Protein AF-G0QF92-F1 (afdb_monomer)

pLDDT: mean 81.08, std 16.87, range [41.25, 97.38]

Foldseek 3Di:
DPDDPVVVVVVCVVCVVVVVVVVVVVVVCVVDDPLSVVLVVQLVVQVVPDDSVVSNVVSVVVSVPPPDDPPDPVVVVVVVVD

Structure (mmCIF, N/CA/C/O backbone):
data_AF-G0QF92-F1
#
_entry.id   AF-G0QF92-F1
#
loop_
_atom_site.group_PDB
_atom_site.id
_atom_site.type_symbol
_atom_site.label_atom_id
_atom_site.label_alt_id
_atom_site.label_comp_id
_atom_site.label_asym_id
_atom_site.label_entity_id
_atom_site.label_seq_id
_atom_site.pdbx_PDB_ins_code
_atom_site.Cartn_x
_atom_site.Cartn_y
_atom_site.Cartn_z
_atom_site.occupancy
_atom_site.B_iso_or_equiv
_atom_site.auth_seq_id
_atom_site.auth_comp_id
_atom_site.auth_asym_id
_atom_site.auth_atom_id
_atom_site.pdbx_PDB_model_num
ATOM 1 N N . MET A 1 1 ? -0.998 -13.980 20.268 1.00 50.38 1 MET A N 1
ATOM 2 C CA . MET A 1 1 ? -1.797 -12.970 20.990 1.00 50.38 1 MET A CA 1
ATOM 3 C C . MET A 1 1 ? -2.978 -12.605 20.109 1.00 50.38 1 MET A C 1
ATOM 5 O O . MET A 1 1 ? -2.771 -11.986 19.077 1.00 50.38 1 MET A O 1
ATOM 9 N N . VAL A 1 2 ? -4.184 -13.064 20.442 1.00 54.19 2 VAL A N 1
ATOM 10 C CA . VAL A 1 2 ? -5.407 -12.572 19.790 1.00 54.19 2 VAL A CA 1
ATOM 11 C C . VAL A 1 2 ? -5.814 -11.344 20.596 1.00 54.19 2 VAL A C 1
ATOM 13 O O . VAL A 1 2 ? -6.164 -11.492 21.762 1.00 54.19 2 VAL A O 1
ATOM 16 N N . GLY A 1 3 ? -5.640 -10.145 20.034 1.00 61.91 3 GLY A N 1
ATOM 17 C CA . GLY A 1 3 ? -6.017 -8.900 20.710 1.00 61.91 3 GLY A CA 1
ATOM 18 C C . GLY A 1 3 ? -7.497 -8.929 21.086 1.00 61.91 3 GLY A C 1
ATOM 19 O O . GLY A 1 3 ? -8.320 -9.414 20.302 1.00 61.91 3 GLY A O 1
ATOM 20 N N . ASN A 1 4 ? -7.832 -8.452 22.286 1.00 84.38 4 ASN A N 1
ATOM 21 C CA . ASN A 1 4 ? -9.218 -8.371 22.724 1.00 84.38 4 ASN A CA 1
ATOM 22 C C . ASN A 1 4 ? -9.992 -7.465 21.746 1.00 84.38 4 ASN A C 1
ATOM 24 O O . ASN A 1 4 ? -9.443 -6.503 21.204 1.00 84.38 4 ASN A O 1
ATOM 28 N N . LYS A 1 5 ? -11.266 -7.763 21.473 1.00 83.12 5 LYS A N 1
ATOM 29 C CA . LYS A 1 5 ? -12.078 -7.025 20.485 1.00 83.12 5 LYS A CA 1
ATOM 30 C C . LYS A 1 5 ? -12.134 -5.527 20.811 1.00 83.12 5 LYS A C 1
ATOM 32 O O . LYS A 1 5 ? -12.219 -4.688 19.914 1.00 83.12 5 LYS A O 1
ATOM 37 N N . GLU A 1 6 ? -12.074 -5.204 22.093 1.00 87.38 6 GLU A N 1
ATOM 38 C CA . GLU A 1 6 ? -12.025 -3.855 22.642 1.00 87.38 6 GLU A CA 1
ATOM 39 C C . GLU A 1 6 ? -10.700 -3.147 22.317 1.00 87.38 6 GLU A C 1
ATOM 41 O O . GLU A 1 6 ? -10.738 -1.991 21.893 1.00 87.38 6 GLU A O 1
ATOM 46 N N . ASP A 1 7 ? -9.567 -3.850 22.375 1.00 89.31 7 ASP A N 1
ATOM 47 C CA . ASP A 1 7 ? -8.242 -3.310 22.036 1.00 89.31 7 ASP A CA 1
ATOM 48 C C . ASP A 1 7 ? -8.156 -2.965 20.543 1.00 89.31 7 ASP A C 1
ATOM 50 O O . ASP A 1 7 ? -7.680 -1.897 20.163 1.00 89.31 7 ASP A O 1
ATOM 54 N N . ILE A 1 8 ? -8.700 -3.826 19.675 1.00 90.00 8 ILE A N 1
ATOM 55 C CA . ILE A 1 8 ? -8.737 -3.583 18.222 1.00 90.00 8 ILE A CA 1
ATOM 56 C C . ILE A 1 8 ? -9.588 -2.350 17.899 1.00 90.00 8 ILE A C 1
ATOM 58 O O . ILE A 1 8 ? -9.194 -1.519 17.080 1.00 90.00 8 ILE A O 1
ATOM 62 N N . LYS A 1 9 ? -10.755 -2.199 18.543 1.00 90.69 9 LYS A N 1
ATOM 63 C CA . LYS A 1 9 ? -11.606 -1.009 18.366 1.00 90.69 9 LYS A CA 1
ATOM 64 C C . LYS A 1 9 ? -10.889 0.258 18.820 1.00 90.69 9 LYS A C 1
ATOM 66 O O . LYS A 1 9 ? -11.059 1.300 18.189 1.00 90.69 9 LYS A O 1
ATOM 71 N N . GLN A 1 10 ? -10.136 0.178 19.912 1.00 93.38 10 GLN A N 1
ATOM 72 C CA . GLN A 1 10 ? -9.398 1.311 20.448 1.00 93.38 10 GLN A CA 1
ATOM 73 C C . GLN A 1 10 ? -8.258 1.717 19.506 1.00 93.38 10 GLN A C 1
ATOM 75 O O . GLN A 1 10 ? -8.222 2.867 19.072 1.00 93.38 10 GLN A O 1
ATOM 80 N N . HIS A 1 11 ? -7.441 0.763 19.054 1.00 92.81 11 HIS A N 1
ATOM 81 C CA . HIS A 1 11 ? -6.411 1.014 18.044 1.00 92.81 11 HIS A CA 1
ATOM 82 C C . HIS A 1 11 ? -6.983 1.532 16.723 1.00 92.81 11 HIS A C 1
ATOM 84 O O . HIS A 1 11 ? -6.396 2.418 16.101 1.00 92.81 11 HIS A O 1
ATOM 90 N N . PHE A 1 12 ? -8.144 1.032 16.291 1.00 90.69 12 PHE A N 1
ATOM 91 C CA . PHE A 1 12 ? -8.819 1.572 15.115 1.00 90.69 12 PHE A CA 1
ATOM 92 C C . PHE A 1 12 ? -9.212 3.036 15.320 1.00 90.69 12 PHE A C 1
ATOM 94 O O . PHE A 1 12 ? -8.984 3.841 14.428 1.00 90.69 12 PHE A O 1
ATOM 101 N N . LYS A 1 13 ? -9.781 3.403 16.477 1.00 94.19 13 LYS A N 1
ATOM 102 C CA . LYS A 1 13 ? -10.144 4.800 16.771 1.00 94.19 13 LYS A CA 1
ATOM 103 C C . LYS A 1 13 ? -8.923 5.717 16.762 1.00 94.19 13 LYS A C 1
ATOM 105 O O . LYS A 1 13 ? -9.001 6.799 16.190 1.00 94.19 13 LYS A O 1
ATOM 110 N N . GLU A 1 14 ? -7.821 5.275 17.362 1.00 96.88 14 GLU A N 1
ATOM 111 C CA . GLU A 1 14 ? -6.560 6.025 17.436 1.00 96.88 14 GLU A CA 1
ATOM 112 C C . GLU A 1 14 ? -5.950 6.265 16.052 1.00 96.88 14 GLU A C 1
ATOM 114 O O . GLU A 1 14 ? -5.513 7.373 15.752 1.00 96.88 14 GLU A O 1
ATOM 119 N N . ASN A 1 15 ? -5.998 5.258 15.177 1.00 96.25 15 ASN A N 1
ATOM 120 C CA . ASN A 1 15 ? -5.381 5.305 13.848 1.00 96.25 15 ASN A CA 1
ATOM 121 C C . ASN A 1 15 ? -6.388 5.574 12.722 1.00 96.25 15 ASN A C 1
ATOM 123 O O . ASN A 1 15 ? -6.051 5.476 11.542 1.00 96.25 15 ASN A O 1
ATOM 127 N N . ARG A 1 16 ? -7.637 5.915 13.061 1.00 95.25 16 ARG A N 1
ATOM 128 C CA . ARG A 1 16 ? -8.765 5.960 12.120 1.00 95.25 16 ARG A CA 1
ATOM 129 C C . ARG A 1 16 ? -8.456 6.792 10.884 1.00 95.25 16 ARG A C 1
ATOM 131 O O . ARG A 1 16 ? -8.689 6.343 9.770 1.00 95.25 16 ARG A O 1
ATOM 138 N N . LYS A 1 17 ? -7.905 7.987 11.099 1.00 96.69 17 LYS A N 1
ATOM 139 C CA . LYS A 1 17 ? -7.567 8.923 10.026 1.00 96.69 17 LYS A CA 1
ATOM 140 C C . LYS A 1 17 ? -6.520 8.343 9.075 1.00 96.69 17 LYS A C 1
ATOM 142 O O . LYS A 1 17 ? -6.660 8.470 7.867 1.00 96.69 17 LYS A O 1
ATOM 147 N N . GLU A 1 18 ? -5.481 7.708 9.611 1.00 96.75 18 GLU A N 1
ATOM 148 C CA . GLU A 1 18 ? -4.433 7.083 8.800 1.00 96.75 18 GLU A CA 1
ATOM 149 C C . GLU A 1 18 ? -4.992 5.918 7.976 1.00 96.75 18 GLU A C 1
ATOM 151 O O . GLU A 1 18 ? -4.736 5.826 6.776 1.00 96.75 18 GLU A O 1
ATOM 156 N N . ILE A 1 19 ? -5.823 5.079 8.597 1.00 95.94 19 ILE A N 1
ATOM 157 C CA . ILE A 1 19 ? -6.488 3.956 7.929 1.00 95.94 19 ILE A CA 1
ATOM 158 C C . ILE A 1 19 ? -7.411 4.460 6.812 1.00 95.94 19 ILE A C 1
ATOM 160 O O . ILE A 1 19 ? -7.347 3.957 5.692 1.00 95.94 19 ILE A O 1
ATOM 164 N N . GLU A 1 20 ? -8.253 5.458 7.090 1.00 97.00 20 GLU A N 1
ATOM 165 C CA . GLU A 1 20 ? -9.170 6.049 6.108 1.00 97.00 20 GLU A CA 1
ATOM 166 C C . GLU A 1 20 ? -8.409 6.686 4.935 1.00 97.00 20 GLU A C 1
ATOM 168 O O . GLU A 1 20 ? -8.772 6.448 3.783 1.00 97.00 20 GLU A O 1
ATOM 173 N N . ASN A 1 21 ? -7.309 7.399 5.203 1.00 97.38 21 ASN A N 1
ATOM 174 C CA . ASN A 1 21 ? -6.438 7.945 4.160 1.00 97.38 21 ASN A CA 1
ATOM 175 C C . ASN A 1 21 ? -5.846 6.836 3.280 1.00 97.38 21 ASN A C 1
ATOM 177 O O . ASN A 1 21 ? -5.878 6.933 2.055 1.00 97.38 21 ASN A O 1
ATOM 181 N N . ARG A 1 22 ? -5.344 5.753 3.885 1.00 95.88 22 ARG A N 1
ATOM 182 C CA . ARG A 1 22 ? -4.760 4.633 3.138 1.00 95.88 22 ARG A CA 1
ATOM 183 C C . ARG A 1 22 ? -5.795 3.902 2.284 1.00 95.88 22 ARG A C 1
ATOM 185 O O . ARG A 1 22 ? -5.491 3.482 1.171 1.00 95.88 22 ARG A O 1
ATOM 192 N N . LEU A 1 23 ? -7.025 3.770 2.779 1.00 96.56 23 LEU A N 1
ATOM 193 C CA . LEU A 1 23 ? -8.132 3.220 1.996 1.00 96.56 23 LEU A CA 1
ATOM 194 C C . LEU A 1 23 ? -8.459 4.099 0.787 1.00 96.56 23 LEU A C 1
ATOM 196 O O . LEU A 1 23 ? -8.734 3.562 -0.285 1.00 96.56 23 LEU A O 1
ATOM 200 N N . GLU A 1 24 ? -8.404 5.422 0.940 1.00 97.06 24 GLU A N 1
ATOM 201 C CA . GLU A 1 24 ? -8.602 6.341 -0.180 1.00 97.06 24 GLU A CA 1
ATOM 202 C C . GLU A 1 24 ? -7.479 6.224 -1.217 1.00 97.06 24 GLU A C 1
ATOM 204 O O . GLU A 1 24 ? -7.763 6.073 -2.403 1.00 97.06 24 GLU A O 1
ATOM 209 N N . GLU A 1 25 ? -6.216 6.136 -0.787 1.00 95.31 25 GLU A N 1
ATOM 210 C CA . GLU A 1 25 ? -5.078 5.897 -1.689 1.00 95.31 25 GLU A CA 1
ATOM 211 C C . GLU A 1 25 ? -5.269 4.635 -2.552 1.00 95.31 25 GLU A C 1
ATOM 213 O O . GLU A 1 25 ? -4.931 4.634 -3.741 1.00 95.31 25 GLU A O 1
ATOM 218 N N . PHE A 1 26 ? -5.833 3.563 -1.981 1.00 94.94 26 PHE A N 1
ATOM 219 C CA . PHE A 1 26 ? -6.142 2.337 -2.722 1.00 94.94 26 PHE A CA 1
ATOM 220 C C . PHE A 1 26 ? -7.318 2.500 -3.693 1.00 94.94 26 PHE A C 1
ATOM 222 O O . PHE A 1 26 ? -7.294 1.914 -4.780 1.00 94.94 26 PHE A O 1
ATOM 229 N N . ARG A 1 27 ? -8.334 3.303 -3.351 1.00 95.31 27 ARG A N 1
ATOM 230 C CA . ARG A 1 27 ? -9.431 3.631 -4.279 1.00 95.31 27 ARG A CA 1
ATOM 231 C C . ARG A 1 27 ? -8.910 4.424 -5.471 1.00 95.31 27 ARG A C 1
ATOM 233 O O . ARG A 1 27 ? -9.181 4.051 -6.609 1.00 95.31 27 ARG A O 1
ATOM 240 N N . GLU A 1 28 ? -8.092 5.442 -5.225 1.00 95.94 28 GLU A N 1
ATOM 241 C CA . GLU A 1 28 ? -7.452 6.235 -6.278 1.00 95.94 28 GLU A CA 1
ATOM 242 C C . GLU A 1 28 ? -6.515 5.392 -7.155 1.00 95.94 28 GLU A C 1
ATOM 244 O O . GLU A 1 28 ? -6.438 5.586 -8.371 1.00 95.94 28 GLU A O 1
ATOM 249 N N . LEU A 1 29 ? -5.805 4.422 -6.565 1.00 95.06 29 LEU A N 1
ATOM 250 C CA . LEU A 1 29 ? -4.924 3.516 -7.301 1.00 95.06 29 LEU A CA 1
ATOM 251 C C . LEU A 1 29 ? -5.685 2.738 -8.387 1.00 95.06 29 LEU A C 1
ATOM 253 O O . LEU A 1 29 ? -5.140 2.531 -9.479 1.00 95.06 29 LEU A O 1
ATOM 257 N N . ARG A 1 30 ? -6.939 2.350 -8.127 1.00 93.12 30 ARG A N 1
ATOM 258 C CA . ARG A 1 30 ? -7.783 1.623 -9.087 1.00 93.12 30 ARG A CA 1
ATOM 259 C C . ARG A 1 30 ? -7.989 2.400 -10.386 1.00 93.12 30 ARG A C 1
ATOM 261 O O . ARG A 1 30 ? -7.898 1.809 -11.461 1.00 93.12 30 ARG A O 1
ATOM 268 N N . GLU A 1 31 ? -8.178 3.709 -10.295 1.00 95.25 31 GLU A N 1
ATOM 269 C CA . GLU A 1 31 ? -8.398 4.590 -11.451 1.00 95.25 31 GLU A CA 1
ATOM 270 C C . GLU A 1 31 ? -7.091 5.181 -12.006 1.00 95.25 31 GLU A C 1
ATOM 272 O O . GLU A 1 31 ? -7.080 5.911 -12.994 1.00 95.25 31 GLU A O 1
ATOM 277 N N . SER A 1 32 ? -5.949 4.839 -11.406 1.00 94.06 32 SER A N 1
ATOM 278 C CA . SER A 1 32 ? -4.659 5.394 -11.803 1.00 94.06 32 SER A CA 1
ATOM 279 C C . SER A 1 32 ? -4.077 4.780 -13.095 1.00 94.06 32 SER A C 1
ATOM 281 O O . SER A 1 32 ? -4.461 3.673 -13.500 1.00 94.06 32 SER A O 1
ATOM 283 N N . PRO A 1 33 ? -3.105 5.458 -13.746 1.00 94.19 33 PRO A N 1
ATOM 284 C CA . PRO A 1 33 ? -2.431 4.939 -14.936 1.00 94.19 33 PRO A CA 1
ATOM 285 C C . PRO A 1 33 ? -1.712 3.603 -14.699 1.00 94.19 33 PRO A C 1
ATOM 287 O O . PRO A 1 33 ? -1.174 3.355 -13.617 1.00 94.19 33 PRO A O 1
ATOM 290 N N . ASN A 1 34 ? -1.589 2.784 -15.751 1.00 91.31 34 ASN A N 1
ATOM 291 C CA . ASN A 1 34 ? -0.954 1.457 -15.690 1.00 91.31 34 ASN A CA 1
ATOM 292 C C . ASN A 1 34 ? 0.449 1.469 -15.074 1.00 91.31 34 ASN A C 1
ATOM 294 O O . ASN A 1 34 ? 0.794 0.549 -14.343 1.00 91.31 34 ASN A O 1
ATOM 298 N N . LYS A 1 35 ? 1.239 2.529 -15.288 1.00 88.50 35 LYS A N 1
ATOM 299 C CA . LYS A 1 35 ? 2.564 2.673 -14.663 1.00 88.50 35 LYS A CA 1
ATOM 300 C C . LYS A 1 35 ? 2.498 2.670 -13.130 1.00 88.50 35 LYS A C 1
ATOM 302 O O . LYS A 1 35 ? 3.351 2.074 -12.481 1.00 88.50 35 LYS A O 1
ATOM 307 N N . ARG A 1 36 ? 1.494 3.324 -12.532 1.00 90.25 36 ARG A N 1
ATOM 308 C CA . ARG A 1 36 ? 1.310 3.343 -11.071 1.00 90.25 36 ARG A CA 1
ATOM 309 C C . ARG A 1 36 ? 0.829 1.980 -10.569 1.00 90.25 36 ARG A C 1
ATOM 311 O O . ARG A 1 36 ? 1.380 1.486 -9.593 1.00 90.25 36 ARG A O 1
ATOM 318 N N . LYS A 1 37 ? -0.104 1.343 -11.283 1.00 92.19 37 LYS A N 1
ATOM 319 C CA . LYS A 1 37 ? -0.571 -0.026 -10.993 1.00 92.19 37 LYS A CA 1
ATOM 320 C C . LYS A 1 37 ? 0.552 -1.062 -11.074 1.00 92.19 37 LYS A C 1
ATOM 322 O O . LYS A 1 37 ? 0.648 -1.927 -10.215 1.00 92.19 37 LYS A O 1
ATOM 327 N N . PHE A 1 38 ? 1.428 -0.947 -12.069 1.00 91.50 38 PHE A N 1
ATOM 328 C CA . PHE A 1 38 ? 2.587 -1.823 -12.224 1.00 91.50 38 PHE A CA 1
ATOM 329 C C . PHE A 1 38 ? 3.556 -1.696 -11.045 1.00 91.50 38 PHE A C 1
ATOM 331 O O . PHE A 1 38 ? 4.021 -2.703 -10.525 1.00 91.50 38 PHE A O 1
ATOM 338 N N . ASN A 1 39 ? 3.809 -0.476 -10.563 1.00 89.38 39 ASN A N 1
ATOM 339 C CA . ASN A 1 39 ? 4.633 -0.289 -9.368 1.00 89.38 39 ASN A CA 1
ATOM 340 C C . ASN A 1 39 ? 4.009 -0.931 -8.119 1.00 89.38 39 ASN A C 1
ATOM 342 O O . ASN A 1 39 ? 4.746 -1.494 -7.312 1.00 89.38 39 ASN A O 1
ATOM 346 N N . GLU A 1 40 ? 2.680 -0.886 -7.971 1.00 92.94 40 GLU A N 1
ATOM 347 C CA . GLU A 1 40 ? 2.002 -1.600 -6.880 1.00 92.94 40 GLU A CA 1
ATOM 348 C C . GLU A 1 40 ? 2.167 -3.117 -7.021 1.00 92.94 40 GLU A C 1
ATOM 350 O O . GLU A 1 40 ? 2.484 -3.802 -6.055 1.00 92.94 40 GLU A O 1
ATOM 355 N N . LEU A 1 41 ? 2.026 -3.651 -8.236 1.00 92.19 41 LEU A N 1
ATOM 356 C CA . LEU A 1 41 ? 2.258 -5.070 -8.498 1.00 92.19 41 LEU A CA 1
ATOM 357 C C . LEU A 1 41 ? 3.685 -5.489 -8.109 1.00 92.19 41 LEU A C 1
ATOM 359 O O . LEU A 1 41 ? 3.867 -6.506 -7.443 1.00 92.19 41 LEU A O 1
ATOM 363 N N . VAL A 1 42 ? 4.693 -4.690 -8.472 1.00 90.56 42 VAL A N 1
ATOM 364 C CA . VAL A 1 42 ? 6.089 -4.916 -8.065 1.00 90.56 42 VAL A CA 1
ATOM 365 C C . VAL A 1 42 ? 6.217 -4.908 -6.542 1.00 90.56 42 VAL A C 1
ATOM 367 O O . VAL A 1 42 ? 6.838 -5.806 -5.980 1.00 90.56 42 VAL A O 1
ATOM 370 N N . PHE A 1 43 ? 5.600 -3.942 -5.857 1.00 90.19 43 PHE A N 1
ATOM 371 C CA . PHE A 1 43 ? 5.590 -3.892 -4.395 1.00 90.19 43 PHE A CA 1
ATOM 372 C C . PHE A 1 43 ? 4.986 -5.164 -3.771 1.00 90.19 43 PHE A C 1
ATOM 374 O O . PHE A 1 43 ? 5.597 -5.763 -2.884 1.00 90.19 43 PHE A O 1
ATOM 381 N N . VAL A 1 44 ? 3.840 -5.634 -4.270 1.00 92.69 44 VAL A N 1
ATOM 382 C CA . VAL A 1 44 ? 3.181 -6.862 -3.789 1.00 92.69 44 VAL A CA 1
ATOM 383 C C . VAL A 1 44 ? 4.059 -8.100 -4.007 1.00 92.69 44 VAL A C 1
ATOM 385 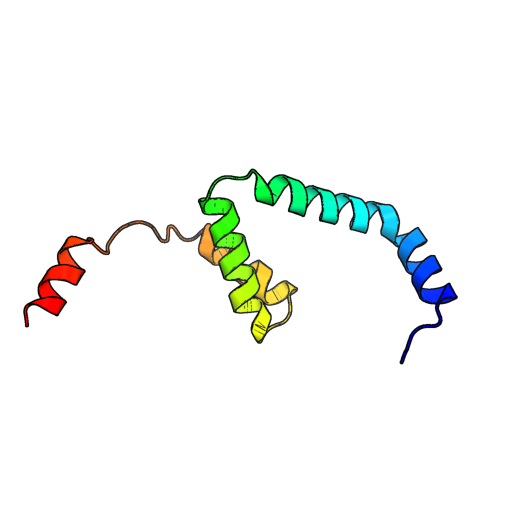O O . VAL A 1 44 ? 4.179 -8.943 -3.121 1.00 92.69 44 VAL A O 1
ATOM 388 N N . ILE A 1 45 ? 4.737 -8.203 -5.152 1.00 90.44 45 ILE A N 1
ATOM 389 C CA . ILE A 1 45 ? 5.665 -9.312 -5.418 1.00 90.44 45 ILE A CA 1
ATOM 390 C C . ILE A 1 45 ? 6.832 -9.288 -4.422 1.00 90.44 45 ILE A C 1
ATOM 392 O O . ILE A 1 45 ? 7.160 -10.318 -3.83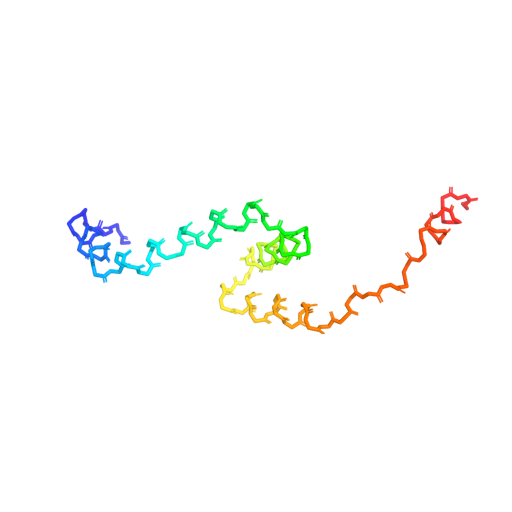2 1.00 90.44 45 ILE A O 1
ATOM 396 N N . LEU A 1 46 ? 7.436 -8.121 -4.191 1.00 88.06 46 LEU A N 1
ATOM 397 C CA . LEU A 1 46 ? 8.594 -7.982 -3.301 1.00 88.06 46 LEU A CA 1
ATOM 398 C C . LEU A 1 46 ? 8.243 -8.225 -1.825 1.00 88.06 46 LEU A C 1
ATOM 400 O O . LEU A 1 46 ? 9.051 -8.788 -1.084 1.00 88.06 46 LEU A O 1
ATOM 404 N N . THR A 1 47 ? 7.034 -7.854 -1.398 1.00 91.81 47 THR A N 1
ATOM 405 C CA . THR A 1 47 ? 6.564 -8.057 -0.015 1.00 91.81 47 THR A CA 1
ATOM 406 C C . THR A 1 47 ? 6.284 -9.515 0.340 1.00 91.81 47 THR A C 1
ATOM 408 O O . THR A 1 47 ? 6.217 -9.841 1.521 1.00 91.81 47 THR A O 1
ATOM 411 N N . SER A 1 48 ? 6.190 -10.418 -0.641 1.00 86.25 48 SER A N 1
ATOM 412 C CA . SER A 1 48 ? 5.936 -11.847 -0.390 1.00 86.25 48 SER A CA 1
ATOM 413 C C . SER A 1 48 ? 6.995 -12.538 0.486 1.00 86.25 48 SER A C 1
ATOM 415 O O . SER A 1 48 ? 6.685 -13.530 1.141 1.00 86.25 48 SER A O 1
ATOM 417 N N . GLN A 1 49 ? 8.231 -12.024 0.518 1.00 83.88 49 GLN A N 1
ATOM 418 C CA . GLN A 1 49 ? 9.348 -12.593 1.290 1.00 83.88 49 GLN A CA 1
ATOM 419 C C . GLN A 1 49 ? 10.113 -11.542 2.112 1.00 83.88 49 GLN A C 1
ATOM 421 O O . GLN A 1 49 ? 11.145 -11.855 2.706 1.00 83.88 49 GLN A O 1
ATOM 426 N N . THR A 1 50 ? 9.651 -10.286 2.137 1.00 87.12 50 THR A N 1
ATOM 427 C CA . THR A 1 50 ? 10.370 -9.177 2.785 1.00 87.12 50 THR A CA 1
ATOM 428 C C . THR A 1 50 ? 9.433 -8.216 3.512 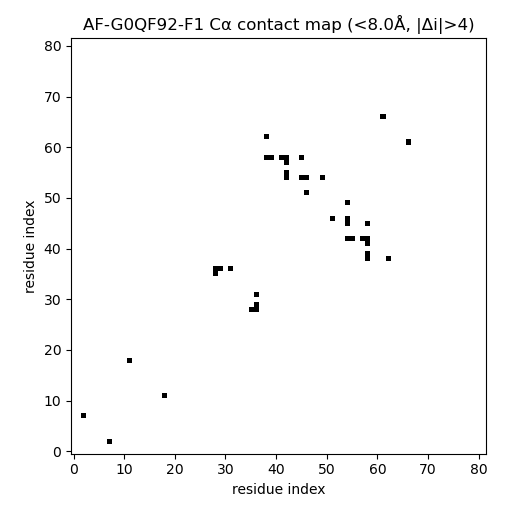1.00 87.12 50 THR A C 1
ATOM 430 O O . THR A 1 50 ? 8.246 -8.119 3.210 1.00 87.12 50 THR A O 1
ATOM 433 N N . GLU A 1 51 ? 9.974 -7.484 4.487 1.00 88.81 51 GLU A N 1
ATOM 434 C CA . GLU A 1 51 ? 9.233 -6.453 5.219 1.00 88.81 51 GLU A CA 1
ATOM 435 C C . GLU A 1 51 ? 8.702 -5.367 4.273 1.00 88.81 51 GLU A C 1
ATOM 437 O O . GLU A 1 51 ? 9.419 -4.883 3.392 1.00 88.81 51 GLU A O 1
ATOM 442 N N . ALA A 1 52 ? 7.467 -4.919 4.518 1.00 84.75 52 ALA A N 1
ATOM 443 C CA . ALA A 1 52 ? 6.789 -3.909 3.706 1.00 84.75 52 ALA A CA 1
ATOM 444 C C . ALA A 1 52 ? 7.628 -2.641 3.495 1.00 84.75 52 ALA A C 1
ATOM 446 O O . ALA A 1 52 ? 7.674 -2.108 2.390 1.00 84.75 52 ALA A O 1
ATOM 447 N N . GLN A 1 53 ? 8.353 -2.184 4.517 1.00 86.81 53 GLN A N 1
ATOM 448 C CA . GLN A 1 53 ? 9.217 -1.011 4.394 1.00 86.81 53 GLN A CA 1
ATOM 449 C C . GLN A 1 53 ? 10.338 -1.219 3.361 1.00 86.81 53 GLN A C 1
ATOM 451 O O . GLN A 1 53 ? 10.540 -0.373 2.491 1.00 86.81 53 GLN A O 1
ATOM 456 N N . LYS A 1 54 ? 11.020 -2.371 3.401 1.00 87.25 54 LYS A N 1
ATOM 457 C CA . LYS A 1 54 ? 12.116 -2.704 2.475 1.00 87.25 54 LYS A CA 1
ATOM 458 C C . LYS A 1 54 ? 11.609 -2.873 1.044 1.00 87.25 54 LYS A C 1
ATOM 460 O O . LYS A 1 54 ? 12.202 -2.333 0.110 1.00 87.25 54 LYS A O 1
ATOM 465 N N . ALA A 1 55 ? 10.488 -3.568 0.870 1.00 88.50 55 ALA A N 1
ATOM 466 C CA . ALA A 1 55 ? 9.852 -3.736 -0.433 1.00 88.50 55 ALA A CA 1
ATOM 467 C C . ALA A 1 55 ? 9.389 -2.399 -1.033 1.00 88.50 55 ALA A C 1
ATOM 469 O O . ALA A 1 55 ? 9.503 -2.185 -2.240 1.00 88.50 55 ALA A O 1
ATOM 470 N N . TRP A 1 56 ? 8.900 -1.481 -0.196 1.00 85.56 56 TRP A N 1
ATOM 471 C CA . TRP A 1 56 ? 8.472 -0.148 -0.614 1.00 85.56 56 TRP A CA 1
ATOM 472 C C . TRP A 1 56 ? 9.641 0.731 -1.065 1.00 85.56 56 TRP A C 1
ATOM 474 O O . TRP A 1 56 ? 9.558 1.431 -2.074 1.00 85.56 56 TRP A O 1
ATOM 484 N N . GLU A 1 57 ? 10.761 0.690 -0.347 1.00 87.31 57 GLU A N 1
ATOM 485 C CA . GLU A 1 57 ? 11.983 1.377 -0.773 1.00 87.31 57 GLU A CA 1
ATOM 486 C C . GLU A 1 57 ? 12.518 0.807 -2.092 1.00 87.31 57 GLU A C 1
ATOM 488 O O . GLU A 1 57 ? 12.931 1.565 -2.974 1.00 87.31 57 GLU A O 1
ATOM 493 N N . ALA A 1 58 ? 12.474 -0.517 -2.260 1.00 85.62 58 ALA A N 1
ATOM 494 C CA . ALA A 1 58 ? 12.876 -1.178 -3.496 1.00 85.62 58 ALA A CA 1
ATOM 495 C C . ALA A 1 58 ? 11.964 -0.811 -4.680 1.00 85.62 58 ALA A C 1
ATOM 497 O O . ALA A 1 58 ? 12.470 -0.476 -5.752 1.00 85.62 58 ALA A O 1
ATOM 498 N N . SER A 1 59 ? 10.639 -0.793 -4.497 1.00 84.12 59 SER A N 1
ATOM 499 C CA . SER A 1 59 ? 9.697 -0.412 -5.559 1.00 84.12 59 SER A CA 1
ATOM 500 C C . SER A 1 59 ? 9.866 1.052 -5.989 1.00 84.12 59 SER A C 1
ATOM 502 O O . SER A 1 59 ? 9.799 1.357 -7.182 1.00 84.12 59 SER A O 1
ATOM 504 N N . LYS A 1 60 ? 10.178 1.962 -5.053 1.00 83.62 60 LYS A N 1
ATOM 505 C CA . LYS A 1 60 ? 10.534 3.359 -5.360 1.00 83.62 60 LYS A CA 1
ATOM 506 C C . LYS A 1 60 ? 11.814 3.469 -6.184 1.00 83.62 60 LYS A C 1
ATOM 508 O O . LYS A 1 60 ? 11.805 4.135 -7.216 1.00 83.62 60 LYS A O 1
ATOM 513 N N . LYS A 1 61 ? 12.881 2.773 -5.778 1.00 84.00 61 LYS A N 1
ATOM 514 C CA . LYS A 1 61 ? 14.152 2.748 -6.522 1.00 84.00 61 LYS A CA 1
ATOM 515 C C . LYS A 1 61 ? 13.959 2.211 -7.942 1.00 84.00 61 LYS A C 1
ATOM 517 O O . LYS A 1 61 ? 14.487 2.787 -8.887 1.00 84.00 61 LYS A O 1
ATOM 522 N N . LEU A 1 62 ? 13.153 1.161 -8.110 1.00 77.81 62 LEU A N 1
ATOM 523 C CA . LEU A 1 62 ? 12.822 0.596 -9.424 1.00 77.81 62 LEU A CA 1
ATOM 524 C C . LEU A 1 62 ? 11.989 1.548 -10.292 1.00 77.81 62 LEU A C 1
ATOM 526 O O . LEU A 1 62 ? 12.158 1.561 -11.504 1.00 77.81 62 LEU A O 1
ATOM 530 N N . LYS A 1 63 ? 11.116 2.365 -9.693 1.00 78.62 63 LYS A N 1
ATOM 531 C CA . LYS A 1 63 ? 10.356 3.408 -10.403 1.00 78.62 63 LYS A CA 1
ATOM 532 C C . LYS A 1 63 ? 11.250 4.552 -10.900 1.00 78.62 63 LYS A C 1
ATOM 534 O O . LYS A 1 63 ? 10.960 5.136 -11.946 1.00 78.62 63 LYS A O 1
ATOM 539 N N .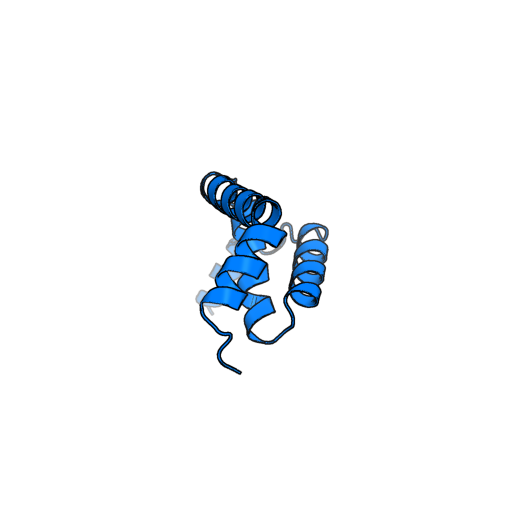 GLU A 1 64 ? 12.259 4.927 -10.115 1.00 75.94 64 GLU A N 1
ATOM 540 C CA . GLU A 1 64 ? 13.217 6.001 -10.424 1.00 75.94 64 GLU A CA 1
ATOM 541 C C . GLU A 1 64 ? 14.251 5.568 -11.458 1.00 75.94 64 GLU A C 1
ATOM 543 O O . GLU A 1 64 ? 14.666 6.360 -12.308 1.00 75.94 64 GLU A O 1
ATOM 548 N N . GLN A 1 65 ? 14.621 4.291 -11.433 1.00 70.94 65 GLN A N 1
ATOM 549 C CA . GLN A 1 65 ? 15.323 3.675 -12.539 1.00 70.94 65 GLN A CA 1
ATOM 550 C C . GLN A 1 65 ? 14.378 3.696 -13.741 1.00 70.94 65 GLN A C 1
ATOM 552 O O . GLN A 1 65 ? 13.284 3.138 -13.714 1.00 70.94 65 GLN A O 1
ATOM 557 N N . LYS A 1 66 ? 14.778 4.381 -14.814 1.00 59.59 66 LYS A N 1
ATOM 558 C CA . LYS A 1 66 ? 14.149 4.216 -16.123 1.00 59.59 66 LYS A CA 1
ATOM 559 C C . LYS A 1 66 ? 14.364 2.764 -16.549 1.00 59.59 66 LYS A C 1
ATOM 561 O O . LYS A 1 66 ? 15.300 2.470 -17.285 1.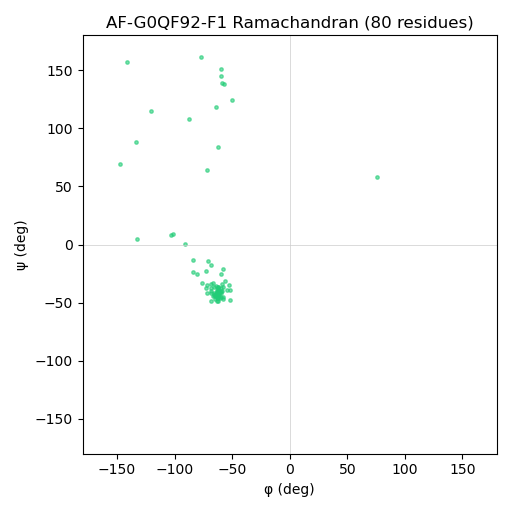00 59.59 66 LYS A O 1
ATOM 566 N N . ILE A 1 67 ? 13.509 1.853 -16.089 1.00 56.19 67 ILE A N 1
ATOM 567 C CA . ILE A 1 67 ? 13.315 0.546 -16.713 1.00 56.19 67 ILE A CA 1
ATOM 568 C C . ILE A 1 67 ? 12.565 0.834 -18.021 1.00 56.19 67 ILE A C 1
ATOM 570 O O . ILE A 1 67 ? 11.387 0.538 -18.169 1.00 56.19 67 ILE A O 1
ATOM 574 N N . AS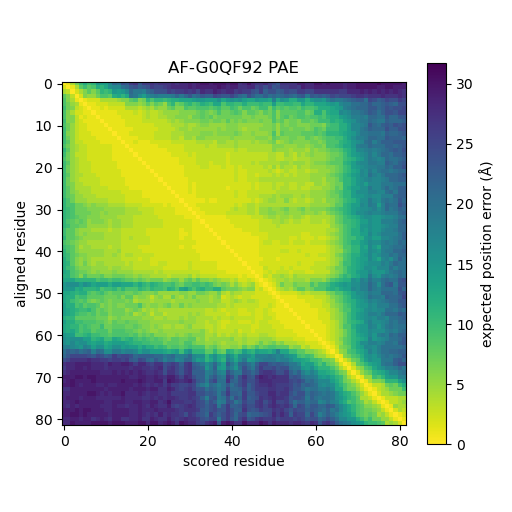P A 1 68 ? 13.223 1.555 -18.926 1.00 48.00 68 ASP A N 1
ATOM 575 C CA . ASP A 1 68 ? 12.712 1.937 -20.230 1.00 48.00 68 ASP A CA 1
ATOM 576 C C . ASP A 1 68 ? 13.659 1.367 -21.290 1.00 48.00 68 ASP A C 1
ATOM 578 O O . ASP A 1 68 ? 14.808 1.778 -21.438 1.00 48.00 68 ASP A O 1
ATOM 582 N N . GLN A 1 69 ? 13.085 0.438 -22.056 1.00 49.34 69 GLN A N 1
ATOM 583 C CA . GLN A 1 69 ? 13.149 0.437 -23.517 1.00 49.34 69 GLN A CA 1
ATOM 584 C C . GLN A 1 69 ? 14.458 0.003 -24.184 1.00 49.34 69 GLN A C 1
ATOM 586 O O . GLN A 1 69 ? 14.969 0.704 -25.048 1.00 49.34 69 GLN A O 1
ATOM 591 N N . LYS A 1 70 ? 14.929 -1.218 -23.899 1.00 41.25 70 LYS A N 1
ATOM 592 C CA . LYS A 1 70 ? 15.590 -2.072 -24.910 1.00 41.25 70 LYS A CA 1
ATOM 593 C C . LYS A 1 70 ? 15.308 -3.550 -24.643 1.00 4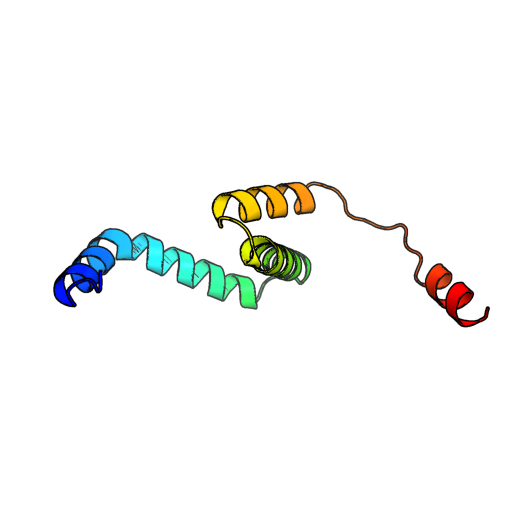1.25 70 LYS A C 1
ATOM 595 O O . LYS A 1 70 ? 16.188 -4.325 -24.288 1.00 41.25 70 LYS A O 1
ATOM 600 N N . THR A 1 71 ? 14.073 -3.969 -24.844 1.00 48.12 71 THR A N 1
ATOM 601 C CA . THR A 1 71 ? 13.867 -5.324 -25.359 1.00 48.12 71 THR A CA 1
ATOM 602 C C . THR A 1 71 ? 12.851 -5.168 -26.457 1.00 48.12 71 THR A C 1
ATOM 604 O O . THR A 1 71 ? 11.647 -5.127 -26.230 1.00 48.12 71 THR A O 1
ATOM 607 N N . ASP A 1 72 ? 13.396 -4.899 -27.636 1.00 48.59 72 ASP A N 1
ATOM 608 C CA . ASP A 1 72 ? 12.645 -4.839 -28.870 1.00 48.59 72 ASP A CA 1
ATOM 609 C C . ASP A 1 72 ? 11.805 -6.117 -28.945 1.00 48.59 72 ASP A C 1
ATOM 611 O O . ASP A 1 72 ? 12.346 -7.219 -28.808 1.00 48.59 72 ASP A O 1
ATOM 615 N N . PHE A 1 73 ? 10.487 -5.996 -29.095 1.00 52.12 73 PHE A N 1
ATOM 616 C CA . PHE A 1 73 ? 9.597 -7.160 -29.194 1.00 52.12 73 PHE A CA 1
ATOM 617 C C . PHE A 1 73 ? 10.013 -8.059 -30.380 1.00 52.12 73 PHE 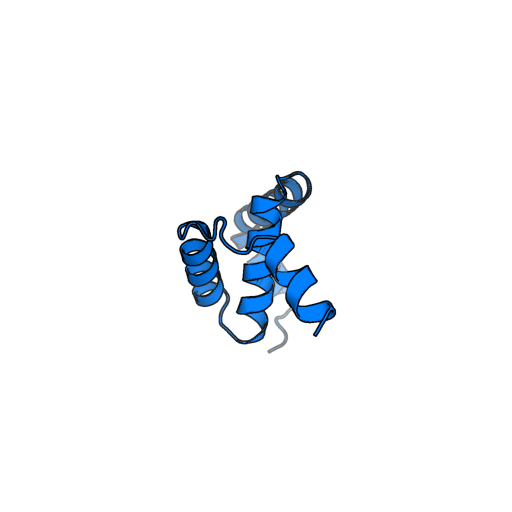A C 1
ATOM 619 O O . PHE A 1 73 ? 9.756 -9.262 -30.378 1.00 52.12 73 PHE A O 1
ATOM 626 N N . ALA A 1 74 ? 10.751 -7.485 -31.340 1.00 54.25 74 ALA A N 1
ATOM 627 C CA . ALA A 1 74 ? 11.441 -8.168 -32.428 1.00 54.25 74 ALA A CA 1
ATOM 628 C C . ALA A 1 74 ? 12.474 -9.217 -31.966 1.00 54.25 74 ALA A C 1
ATOM 630 O O . ALA A 1 74 ? 12.608 -10.253 -32.608 1.00 54.25 74 ALA A O 1
ATOM 631 N N . SER A 1 75 ? 13.164 -9.008 -30.838 1.00 54.94 75 SER A N 1
ATOM 632 C CA . SER A 1 75 ? 14.184 -9.944 -30.324 1.00 54.94 75 SER A CA 1
ATOM 633 C C . SER A 1 75 ? 13.608 -11.239 -29.740 1.00 54.94 75 SER A C 1
ATOM 635 O O . SER A 1 75 ? 14.296 -12.253 -29.691 1.00 54.94 75 SER A O 1
ATOM 637 N N . TYR A 1 76 ? 12.338 -11.233 -29.326 1.00 57.47 76 TYR A N 1
ATOM 638 C CA . TYR A 1 76 ? 11.666 -12.436 -28.826 1.00 57.47 76 TYR A CA 1
ATOM 639 C C . TYR A 1 76 ? 11.166 -13.349 -29.950 1.00 57.47 76 TYR A C 1
ATOM 641 O O . TYR A 1 76 ? 11.042 -14.554 -29.737 1.00 57.47 76 TYR A O 1
ATOM 649 N N . GLN A 1 77 ? 10.894 -12.804 -31.141 1.00 53.59 77 GLN A N 1
ATOM 650 C CA . GLN A 1 77 ? 10.460 -13.607 -32.290 1.00 53.59 77 GLN A CA 1
ATOM 651 C C . GLN A 1 77 ? 11.618 -14.431 -32.865 1.00 53.59 77 GLN A C 1
ATOM 653 O O . GLN A 1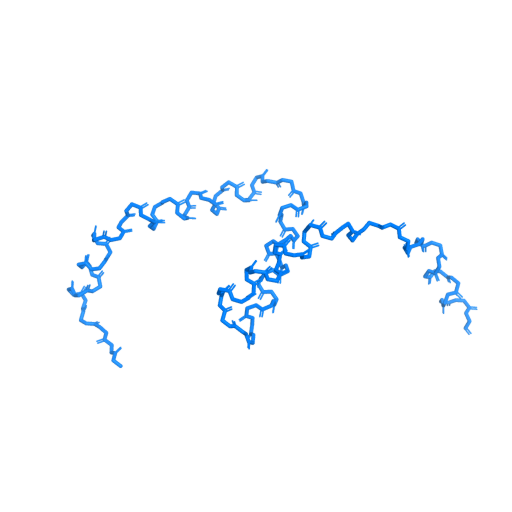 77 ? 11.440 -15.607 -33.159 1.00 53.59 77 GLN A O 1
ATOM 658 N N . SER A 1 78 ? 12.833 -13.878 -32.896 1.00 56.69 78 SER A N 1
ATOM 659 C CA . SER A 1 78 ? 14.032 -14.582 -33.371 1.00 56.69 78 SER A CA 1
ATOM 660 C C . SER A 1 78 ? 14.498 -15.733 -32.468 1.00 56.69 78 SER A C 1
ATOM 662 O O . SER A 1 78 ? 15.230 -16.597 -32.931 1.00 56.69 78 SER A O 1
ATOM 664 N N . ILE A 1 79 ? 14.054 -15.793 -31.208 1.00 59.03 79 ILE A N 1
ATOM 665 C CA . ILE A 1 79 ? 14.329 -16.923 -30.298 1.00 59.03 79 ILE A CA 1
ATOM 666 C C . ILE A 1 79 ? 13.322 -18.068 -30.499 1.00 59.03 79 ILE A C 1
ATOM 668 O O . ILE A 1 79 ? 13.622 -19.210 -30.174 1.00 59.03 79 ILE A O 1
ATOM 672 N N . ARG A 1 80 ? 12.124 -17.790 -31.031 1.00 52.44 80 ARG A N 1
ATOM 673 C CA . ARG A 1 80 ? 11.103 -18.818 -31.299 1.00 52.44 80 ARG A CA 1
ATOM 674 C C . ARG A 1 80 ? 11.278 -19.538 -32.636 1.00 52.44 80 ARG A C 1
ATOM 676 O O . ARG A 1 80 ? 10.627 -20.557 -32.838 1.00 52.44 80 ARG A O 1
ATOM 683 N N . GLU A 1 81 ? 12.114 -19.007 -33.523 1.00 50.94 81 GLU A N 1
ATOM 684 C CA . GLU A 1 81 ? 12.397 -19.577 -34.848 1.00 50.94 81 GLU A CA 1
ATOM 685 C C . GLU A 1 81 ? 13.758 -20.306 -34.927 1.00 50.94 81 GLU A C 1
ATOM 687 O O . GLU A 1 81 ? 14.158 -20.723 -36.013 1.00 50.94 81 GLU A O 1
ATOM 692 N N . MET A 1 82 ? 14.453 -20.492 -33.794 1.00 49.84 82 MET A N 1
ATOM 693 C CA . MET A 1 82 ? 15.606 -21.402 -33.650 1.00 49.84 82 MET A CA 1
ATOM 694 C C . MET A 1 82 ? 15.187 -22.697 -32.956 1.00 49.84 82 MET A C 1
ATOM 696 O O . MET A 1 82 ? 15.703 -23.760 -33.366 1.00 49.84 82 MET A O 1
#

Sequence (82 aa):
MVGNKEDIKQHFKENRKEIENRLEEFRELRESPNKRKFNELVFVILTSQTEAQKAWEASKKLKEQKIDQKTDFASYQSIREM

Radius of gyration: 19.59 Å; Cα contacts (8 Å, |Δi|>4): 20; chains: 1; bounding box: 28×30×58 Å

Solvent-accessible surface area (backbone atoms only — not comparable to full-atom values): 4931 Å² total; per-residue (Å²): 135,83,75,52,75,66,53,53,54,48,54,43,64,74,42,38,67,61,53,54,51,54,53,48,55,54,56,53,47,72,78,45,59,68,72,60,47,48,44,51,52,51,27,57,63,46,34,74,85,40,58,62,69,61,19,48,55,49,35,50,52,55,67,69,43,77,88,68,90,85,75,59,74,68,64,60,55,64,65,75,76,111

Mean predicted aligned error: 10.73 Å

Secondary structure (DSSP, 8-state):
----HHHHHHHHHHHHHHHHHHHHHHHHHHHS-HHHHHHHHHHHHHHTSS-HHHHHHHHHHHHHS---S---HHHHHHHH--